Protein 1O22 (pdb70)

Solvent-accessible surface area: 10722 Å² total

Sequence (146 aa):
ILEILYYKKGKEFGILEKKKEIFNETGVSLEPVNSELIGRIFLKISVLEEGEEVPSFAIKALTPKENAVDLPLGDWTDLKNVFVEEIDYLDSYGDKILSEKNWYKIYVPYSSVKKKNRNELVEEFKYFFESKGWNPGEYTFSVQEI

Organism: Thermotoga maritima (strain ATCC 43589 / DSM 3109 / JCM 10099 / NBRC 100826 / MSB8) (NCBI:txid243274)

Nearest PDB structures (foldseek):
  1o22-assembly1_A-2  TM=9.930E-01  e=7.052E-29  Thermotoga maritima
  1vr6-assembly1_D  TM=2.366E-01  e=5.814E+00  Thermotoga maritima

Secondary structure (DSSP, 8-state):
-EEEEEEETT---HHHHH--HHHHHHS----PPP-SSEEEEEEEEEEEPTT-PPPSEEEEEE---S--TT--SSS-----S-EEEEEEEPB-S---EEEETTEEEEEEEGGGSTT--HHHHHHH--HHHHHHT--GGGEEEEEEE-

InterPro domains:
  IPR024482 Domain of unknown function DUF3855 [PF12967] (1-158)
  IPR036829 Hypothetical protein TM0875 [G3DSA:3.90.1000.10] (6-158)
  IPR036829 Hypothetical protein TM0875 [SSF90064] (6-154)

B-factor: mean 27.38, std 9.49, range [11.09, 66.9]

CATH classification: 3.90.1000.10

Foldseek 3Di:
DKKKKKAFPPDDCVVVVVVVVCCVVPVDDDDDDDDPGIDIAAEAEDEDEPPDDDDFKDWDWADPDPDCPVPDDPDDDDDPDIHTDDMDGFDDQPQTWDDDPRYIYDYHYCVVCVPPDPVVVVVSVCVVCVVVVHDPVRMDMDMDDD

Radius of gyration: 19.34 Å; Cα contacts (8 Å, |Δi|>4): 191; chains: 1; bounding box: 53×55×27 Å

Structure (mmCIF, N/CA/C/O backbone):
data_1O22
#
_entry.id   1O22
#
_cell.length_a   58.410
_cell.length_b   58.410
_cell.length_c   102.490
_cell.angle_alpha   90.00
_cell.angle_beta   90.00
_cell.angle_gamma   90.00
#
_symmetry.space_group_name_H-M   'P 43 21 2'
#
loop_
_entity.id
_entity.type
_entity.pdbx_description
1 polymer 'orphan protein TM0875'
2 water water
#
loop_
_atom_site.group_PDB
_atom_site.id
_atom_site.type_symbol
_atom_site.label_atom_id
_atom_site.label_alt_id
_atom_site.label_comp_id
_atom_site.label_asym_id
_atom_site.label_entity_id
_atom_site.label_seq_id
_atom_site.pdbx_PDB_ins_code
_atom_site.Cartn_x
_atom_site.Cartn_y
_atom_site.Cartn_z
_atom_site.occupancy
_atom_site.B_iso_or_equiv
_atom_site.auth_seq_id
_atom_site.auth_comp_id
_atom_site.auth_asym_id
_atom_site.auth_atom_id
_atom_site.pdbx_PDB_model_num
ATOM 1 N N . ILE A 1 18 ? -5.459 7.256 11.364 1.00 28.39 6 ILE A N 1
ATOM 2 C CA . ILE A 1 18 ? -6.070 6.776 10.086 1.00 31.79 6 ILE A CA 1
ATOM 3 C C . ILE A 1 18 ? -7.564 6.432 10.224 1.00 25.75 6 ILE A C 1
ATOM 4 O O . ILE A 1 18 ? -8.065 6.064 11.289 1.00 27.17 6 ILE A O 1
ATOM 9 N N . LEU A 1 19 ? -8.294 6.645 9.156 1.00 22.43 7 LEU A N 1
ATOM 10 C CA . LEU A 1 19 ? -9.694 6.246 9.073 1.00 21.72 7 LEU A CA 1
ATOM 11 C C . LEU A 1 19 ? -9.883 5.117 8.103 1.00 20.18 7 LEU A C 1
ATOM 12 O O . LEU A 1 19 ? -9.336 5.138 7.023 1.00 20.85 7 LEU A O 1
ATOM 17 N N . GLU A 1 20 ? -10.712 4.153 8.502 1.00 21.66 8 GLU A N 1
ATOM 18 C CA . GLU A 1 20 ? -11.159 3.079 7.646 1.00 20.46 8 GLU A CA 1
ATOM 19 C C . GLU A 1 20 ? -12.571 3.423 7.176 1.00 19.03 8 GLU A C 1
ATOM 20 O O . GLU A 1 20 ? -13.476 3.579 8.006 1.00 20.70 8 GLU A O 1
ATOM 26 N N . ILE A 1 21 ? -12.748 3.509 5.857 1.00 16.61 9 ILE A N 1
ATOM 27 C CA . ILE A 1 21 ? -14.031 3.837 5.248 1.00 19.81 9 ILE A CA 1
ATOM 28 C C . ILE A 1 21 ? -14.551 2.632 4.442 1.00 19.52 9 ILE A C 1
ATOM 29 O O . ILE A 1 21 ? -13.867 2.113 3.544 1.00 19.39 9 ILE A O 1
ATOM 34 N N . LEU A 1 22 ? -15.761 2.192 4.780 1.00 20.96 10 LEU A N 1
ATOM 35 C CA . LEU A 1 22 ? -16.411 1.087 4.068 1.00 22.88 10 LEU A CA 1
ATOM 36 C C . LEU A 1 22 ? -17.549 1.703 3.291 1.00 20.12 10 LEU A C 1
ATOM 37 O O . LEU A 1 22 ? -18.358 2.410 3.874 1.00 22.88 10 LEU A O 1
ATOM 42 N N . TYR A 1 23 ? -17.604 1.479 1.985 1.00 18.15 11 TYR A N 1
ATOM 43 C CA . TYR A 1 23 ? -18.664 2.056 1.174 1.00 15.79 11 TYR A CA 1
ATOM 44 C C . TYR A 1 23 ? -19.511 0.934 0.598 1.00 18.67 11 TYR A C 1
ATOM 45 O O . TYR A 1 23 ? -19.034 -0.187 0.449 1.00 17.42 11 TYR A O 1
ATOM 54 N N . TYR A 1 24 ? -20.777 1.250 0.296 1.00 18.23 12 TYR A N 1
ATOM 55 C CA . TYR A 1 24 ? -21.749 0.256 -0.154 1.00 19.75 12 TYR A CA 1
ATOM 56 C C . TYR A 1 24 ? -22.681 0.872 -1.157 1.00 18.35 12 TYR A C 1
ATOM 57 O O . TYR A 1 24 ? -23.239 1.946 -0.894 1.00 16.62 12 TYR A O 1
ATOM 66 N N . LYS A 1 25 ? -22.920 0.183 -2.260 1.00 15.28 13 LYS A N 1
ATOM 67 C CA . LYS A 1 25 ? -23.987 0.612 -3.159 1.00 15.90 13 LYS A CA 1
ATOM 68 C C . LYS A 1 25 ? -25.379 0.501 -2.477 1.00 17.25 13 LYS A C 1
ATOM 69 O O . LYS A 1 25 ? -25.767 -0.561 -1.954 1.00 16.50 13 LYS A O 1
ATOM 75 N N . LYS A 1 26 ? -26.090 1.619 -2.447 1.00 16.15 14 LYS A N 1
ATOM 76 C CA . LYS A 1 26 ? -27.454 1.665 -1.911 1.00 16.93 14 LYS A CA 1
ATOM 77 C C . LYS A 1 26 ? -28.327 0.572 -2.504 1.00 18.02 14 LYS A C 1
ATOM 78 O O . LYS A 1 26 ? -28.232 0.253 -3.705 1.00 22.32 14 LYS A O 1
ATOM 84 N N . GLY A 1 27 ? -29.161 0.007 -1.639 1.00 15.39 15 GLY A N 1
ATOM 85 C CA . GLY A 1 27 ? -30.091 -1.028 -2.012 1.00 16.50 15 GLY A CA 1
ATOM 86 C C . GLY A 1 27 ? -29.559 -2.443 -1.982 1.00 16.52 15 GLY A C 1
ATOM 87 O O . GLY A 1 27 ? -30.344 -3.377 -1.841 1.00 16.08 15 GLY A O 1
ATOM 88 N N . LYS A 1 28 ? -28.241 -2.614 -2.090 1.00 17.27 16 LYS A N 1
ATOM 89 C CA . LYS A 1 28 ? -27.651 -3.948 -2.064 1.00 17.05 16 LYS A CA 1
ATOM 90 C C . LYS A 1 28 ? -27.626 -4.507 -0.641 1.00 20.71 16 LYS A C 1
ATOM 91 O O . LYS A 1 28 ? -27.257 -3.814 0.318 1.00 22.13 16 LYS A O 1
ATOM 97 N N . GLU A 1 29 ? -28.060 -5.751 -0.506 1.00 21.37 17 GLU A N 1
ATOM 98 C CA . GLU A 1 29 ? -28.068 -6.431 0.762 1.00 22.21 17 GLU A CA 1
ATOM 99 C C . GLU A 1 29 ? -26.869 -7.350 0.781 1.00 22.73 17 GLU A C 1
ATOM 100 O O . GLU A 1 29 ? -26.593 -8.057 -0.206 1.00 21.73 17 GLU A O 1
ATOM 106 N N . PHE A 1 30 ? -26.187 -7.355 1.924 1.00 21.54 18 PHE A N 1
ATOM 107 C CA . PHE A 1 30 ? -24.968 -8.118 2.103 1.00 22.79 18 PHE A CA 1
ATOM 108 C C . PHE A 1 30 ? -25.062 -9.224 3.132 1.00 23.00 18 PHE A C 1
ATOM 109 O O . PHE A 1 30 ? -24.076 -9.892 3.399 1.00 24.11 18 PHE A O 1
ATOM 117 N N . GLY A 1 31 ? -26.252 -9.468 3.658 1.00 24.90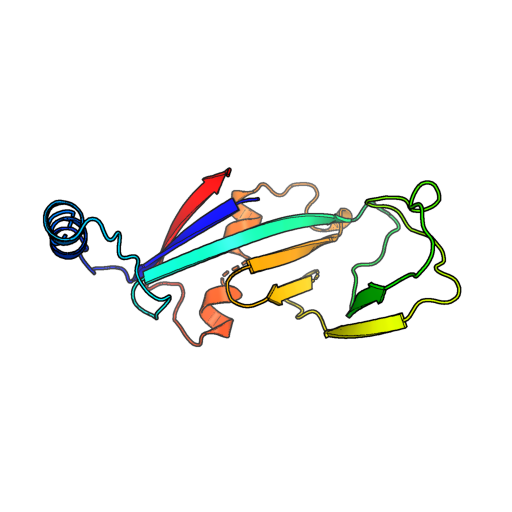 19 GLY A N 1
ATOM 118 C CA . GLY A 1 31 ? -26.419 -10.436 4.718 1.00 25.84 19 GLY A CA 1
ATOM 119 C C . GLY A 1 31 ? -26.091 -11.850 4.284 1.00 26.78 19 GLY A C 1
ATOM 120 O O . GLY A 1 31 ? -25.477 -12.584 5.052 1.00 25.11 19 GLY A O 1
ATOM 121 N N . ILE A 1 32 ? -26.487 -12.255 3.071 1.00 25.66 20 ILE A N 1
ATOM 122 C CA . ILE A 1 32 ? -26.166 -13.606 2.637 1.00 27.01 20 ILE A CA 1
ATOM 123 C C . ILE A 1 32 ? -24.659 -13.720 2.287 1.00 26.12 20 ILE A C 1
ATOM 124 O O . ILE A 1 32 ? -24.093 -14.795 2.427 1.00 26.74 20 ILE A O 1
ATOM 127 N N . LEU A 1 33 ? -24.033 -12.625 1.850 1.00 24.57 21 LEU A N 1
ATOM 128 C CA . LEU A 1 33 ? -22.585 -12.597 1.594 1.00 27.15 21 LEU A CA 1
ATOM 129 C C . LEU A 1 33 ? -21.853 -12.889 2.917 1.00 25.70 21 LEU A C 1
ATOM 130 O O . LEU A 1 33 ? -21.035 -13.790 2.982 1.00 24.83 21 LEU A O 1
ATOM 135 N N . GLU A 1 34 ? -22.195 -12.125 3.954 1.00 24.90 22 GLU A N 1
ATOM 136 C CA . GLU A 1 34 ? -21.589 -12.246 5.272 1.00 25.24 22 GLU A CA 1
ATOM 137 C C . GLU A 1 34 ? -21.786 -13.641 5.871 1.00 25.06 22 GLU A C 1
ATOM 138 O O . GLU A 1 34 ? -20.869 -14.161 6.523 1.00 20.90 22 GLU A O 1
ATOM 144 N N . LYS A 1 35 ? -22.958 -14.241 5.637 1.00 22.97 23 LYS A N 1
ATOM 145 C CA . LYS A 1 35 ? -23.252 -15.580 6.158 1.00 23.19 23 LYS A CA 1
ATOM 146 C C . LYS A 1 35 ? -22.396 -16.611 5.442 1.00 21.97 23 LYS A C 1
ATOM 147 O O . LYS A 1 35 ? -21.860 -17.503 6.082 1.00 16.68 23 LYS A O 1
ATOM 153 N N . LYS A 1 36 ? -22.252 -16.472 4.121 1.00 20.80 24 LYS A N 1
ATOM 154 C CA . LYS A 1 36 ? -21.444 -17.395 3.329 1.00 21.50 24 LYS A CA 1
ATOM 155 C C . LYS A 1 36 ? -19.942 -17.220 3.610 1.00 21.04 24 LYS A C 1
ATOM 156 O O . LYS A 1 36 ? -19.232 -18.201 3.601 1.00 22.95 24 LYS A O 1
ATOM 170 N N . LYS A 1 38 ? -18.686 -16.365 6.555 1.00 20.98 26 LYS A N 1
ATOM 171 C CA . LYS A 1 38 ? -18.534 -17.038 7.828 1.00 23.96 26 LYS A CA 1
ATOM 172 C C . LYS A 1 38 ? -18.564 -18.576 7.680 1.00 23.01 26 LYS A C 1
ATOM 173 O O . LYS A 1 38 ? -17.727 -19.265 8.247 1.00 17.51 26 LYS A O 1
ATOM 179 N N . GLU A 1 39 ? -19.501 -19.098 6.898 1.00 23.54 27 GLU A N 1
ATOM 180 C CA . GLU A 1 39 ? -19.518 -20.517 6.569 1.00 25.04 27 GLU A CA 1
ATOM 181 C C . GLU A 1 39 ? -18.204 -21.017 5.945 1.00 22.80 27 GLU A C 1
ATOM 182 O O . GLU A 1 39 ? -17.705 -22.070 6.327 1.00 21.66 27 GLU A O 1
ATOM 188 N N . ILE A 1 40 ? -17.657 -20.274 4.977 1.00 20.88 28 ILE A N 1
ATOM 189 C CA . ILE A 1 40 ? -16.387 -20.650 4.331 1.00 20.60 28 ILE A CA 1
ATOM 190 C C . ILE A 1 40 ? -15.230 -20.630 5.317 1.00 18.72 28 ILE A C 1
ATOM 191 O O . ILE A 1 40 ? -14.400 -21.513 5.288 1.00 22.71 28 ILE A O 1
ATOM 196 N N . PHE A 1 41 ? -15.180 -19.627 6.190 1.00 20.09 29 PHE A N 1
ATOM 197 C CA . PHE A 1 41 ? -14.190 -19.556 7.274 1.00 18.04 29 PHE A CA 1
ATOM 198 C C . PHE A 1 41 ? -14.254 -20.716 8.229 1.00 19.34 29 PHE A C 1
ATOM 199 O O . PHE A 1 41 ? -13.203 -21.230 8.654 1.00 19.21 29 PHE A O 1
ATOM 207 N N . ASN A 1 42 ? -15.463 -21.139 8.587 1.00 19.45 30 ASN A N 1
ATOM 208 C CA . ASN A 1 42 ? -15.631 -22.228 9.552 1.00 22.11 30 ASN A CA 1
ATOM 209 C C . ASN A 1 42 ? -15.249 -23.607 8.941 1.00 23.41 30 ASN A C 1
ATOM 210 O O . ASN A 1 42 ? -14.863 -24.520 9.647 1.00 22.57 30 ASN A O 1
ATOM 215 N N . GLU A 1 43 ? -15.341 -23.724 7.622 1.00 26.40 31 GLU A N 1
ATOM 216 C CA . GLU A 1 43 ? -15.055 -24.976 6.908 1.00 27.06 31 GLU A CA 1
ATOM 217 C C . GLU A 1 43 ? -13.565 -25.067 6.478 1.00 25.54 31 GLU A C 1
ATOM 218 O O . GLU A 1 43 ? -12.882 -26.080 6.739 1.00 22.65 31 GLU A O 1
ATOM 224 N N . THR A 1 44 ? -13.070 -23.993 5.857 1.00 23.98 32 THR A N 1
ATOM 225 C CA . THR A 1 44 ? -11.707 -23.935 5.287 1.00 23.28 32 THR A CA 1
ATOM 226 C C . THR A 1 44 ? -10.651 -23.266 6.186 1.00 23.21 32 THR A C 1
ATOM 227 O O . THR A 1 44 ? -9.436 -23.460 6.009 1.00 23.40 32 THR A O 1
ATOM 231 N N . GLY A 1 45 ? -11.102 -22.452 7.132 1.00 21.37 33 GLY A N 1
ATOM 232 C CA . GLY A 1 45 ? -10.193 -21.688 7.959 1.00 19.55 33 GLY A CA 1
ATOM 233 C C . GLY A 1 45 ? -9.655 -20.458 7.237 1.00 18.85 33 GLY A C 1
ATOM 234 O O . GLY A 1 45 ? -8.742 -19.794 7.731 1.00 15.27 33 GLY A O 1
ATOM 235 N N . VAL A 1 46 ? -10.226 -20.166 6.069 1.00 13.75 34 VAL A N 1
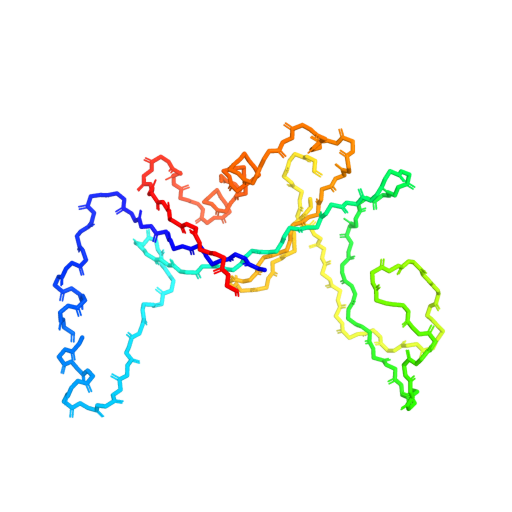ATOM 236 C CA . VAL A 1 46 ? -9.778 -19.068 5.216 1.00 14.44 34 VAL A CA 1
ATOM 237 C C . VAL A 1 46 ? -10.824 -18.000 5.268 1.00 17.16 34 VAL A C 1
ATOM 238 O O . VAL A 1 46 ? -12.029 -18.257 4.984 1.00 14.90 34 VAL A O 1
ATOM 242 N N . SER A 1 47 ? -10.388 -16.815 5.691 1.00 18.15 35 SER A N 1
ATOM 243 C CA . SER A 1 47 ? -11.255 -15.644 5.707 1.00 21.79 35 SER A CA 1
ATOM 244 C C . SER A 1 47 ? -11.179 -14.895 4.373 1.00 22.19 35 SER A C 1
ATOM 245 O O . SER A 1 47 ? -10.106 -14.553 3.920 1.00 17.64 35 SER A O 1
ATOM 248 N N . LEU A 1 48 ? -12.340 -14.706 3.736 1.00 23.96 36 LEU A N 1
ATOM 249 C CA . LEU A 1 48 ? -12.460 -14.033 2.456 1.00 24.55 36 LEU A CA 1
ATOM 250 C C . LEU A 1 48 ? -13.034 -12.637 2.682 1.00 27.26 36 LEU A C 1
ATOM 251 O O . LEU A 1 48 ? -13.890 -12.464 3.538 1.00 31.42 36 LEU A O 1
ATOM 256 N N . GLU A 1 49 ? -12.496 -11.647 1.975 1.00 23.63 37 GLU A N 1
ATOM 257 C CA . GLU A 1 49 ? -12.972 -10.285 1.994 1.00 23.46 37 GLU A CA 1
ATOM 258 C C . GLU A 1 49 ? -13.186 -9.813 0.544 1.00 21.88 37 GLU A C 1
ATOM 259 O O . GLU A 1 49 ? -12.428 -10.199 -0.365 1.00 17.93 37 GLU A O 1
ATOM 265 N N . PRO A 1 50 ? -14.154 -8.918 0.352 1.00 22.03 38 PRO A N 1
ATOM 266 C CA . PRO A 1 50 ? -14.456 -8.374 -0.968 1.00 21.76 38 PRO A CA 1
ATOM 267 C C . PRO A 1 50 ? -13.299 -7.632 -1.588 1.00 21.61 38 PRO A C 1
ATOM 268 O O . PRO A 1 50 ? -12.648 -6.805 -0.946 1.00 21.27 38 PRO A O 1
ATOM 272 N N . VAL A 1 51 ? -13.083 -7.898 -2.861 1.00 20.37 39 VAL A N 1
ATOM 273 C CA . VAL A 1 51 ? -12.242 -7.055 -3.707 1.00 23.63 39 VAL A CA 1
ATOM 274 C C . VAL A 1 51 ? -13.021 -5.751 -3.906 1.00 22.37 39 VAL A C 1
ATOM 275 O O . VAL A 1 51 ? -14.215 -5.789 -4.130 1.00 24.14 39 VAL A O 1
ATOM 279 N N . ASN A 1 52 ? -12.377 -4.605 -3.761 1.00 21.49 40 ASN A N 1
ATOM 280 C CA . ASN A 1 52 ? -13.039 -3.318 -3.980 1.00 19.32 40 ASN A CA 1
ATOM 281 C C . ASN A 1 52 ? -13.676 -3.267 -5.355 1.00 18.88 40 ASN A C 1
ATOM 282 O O . ASN A 1 52 ? -13.065 -3.638 -6.340 1.00 20.76 40 ASN A O 1
ATOM 287 N N . SER A 1 53 ? -14.943 -2.875 -5.398 1.00 19.37 41 SER A N 1
ATOM 288 C CA . SER A 1 53 ? -15.704 -2.837 -6.640 1.00 19.98 41 SER A CA 1
ATOM 289 C C . SER A 1 53 ? -16.701 -1.683 -6.568 1.00 20.68 41 SER A C 1
ATOM 290 O O . SER A 1 53 ? -16.798 -0.973 -5.557 1.00 18.32 41 SER A O 1
ATOM 293 N N . GLU A 1 54 ? -17.493 -1.543 -7.622 1.00 20.58 42 GLU A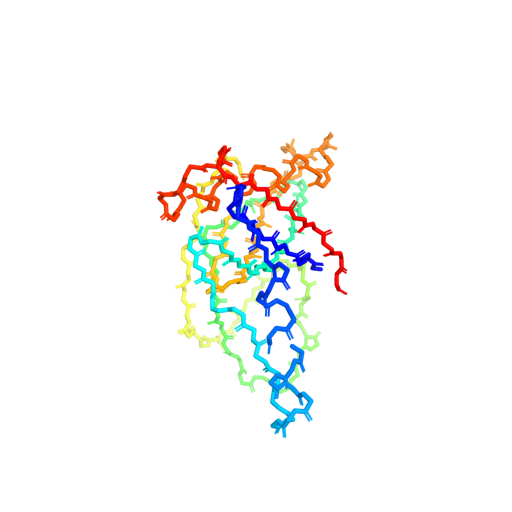 N 1
ATOM 294 C CA . GLU A 1 54 ? -18.600 -0.602 -7.604 1.00 21.14 42 GLU A CA 1
ATOM 295 C C . GLU A 1 54 ? -19.687 -0.935 -6.616 1.00 18.96 42 GLU A C 1
ATOM 296 O O . GLU A 1 54 ? -20.507 -0.059 -6.318 1.00 21.49 42 GLU A O 1
ATOM 306 N N . LEU A 1 55 ? -19.719 -2.163 -6.102 1.00 18.01 43 LEU A N 1
ATOM 307 C CA . LEU A 1 55 ? -20.762 -2.569 -5.164 1.00 18.90 43 LEU A CA 1
ATOM 308 C C . LEU A 1 55 ? -20.415 -2.338 -3.709 1.00 19.39 43 LEU A C 1
ATOM 309 O O . LEU A 1 55 ? -21.290 -2.111 -2.913 1.00 17.72 43 LEU A O 1
ATOM 314 N N . ILE A 1 56 ? -19.132 -2.469 -3.383 1.00 17.45 44 ILE A N 1
ATOM 315 C CA . ILE A 1 56 ? -18.663 -2.527 -2.024 1.00 17.38 44 ILE A CA 1
ATOM 316 C C . ILE A 1 56 ? -17.131 -2.337 -2.031 1.00 19.36 44 ILE A C 1
ATOM 317 O O . ILE A 1 56 ? -16.439 -2.755 -2.961 1.00 17.92 44 ILE A O 1
ATOM 322 N N . GLY A 1 57 ? -16.617 -1.744 -0.966 1.00 18.64 45 GLY A N 1
ATOM 323 C CA . GLY A 1 57 ? -15.193 -1.672 -0.787 1.00 18.81 45 GLY A CA 1
ATOM 324 C C . GLY A 1 57 ? -14.759 -1.104 0.534 1.00 18.54 45 GLY A C 1
ATOM 325 O O . GLY A 1 57 ? -15.551 -0.623 1.327 1.00 18.61 45 GLY A O 1
ATOM 326 N N . ARG A 1 58 ? -13.453 -1.150 0.738 1.00 19.63 46 ARG A N 1
ATOM 327 C CA . ARG A 1 58 ? -12.803 -0.589 1.924 1.00 20.41 46 ARG A CA 1
ATOM 328 C C . ARG A 1 58 ? -11.603 0.259 1.511 1.00 20.14 46 ARG A C 1
ATOM 329 O O . ARG A 1 58 ? -10.760 -0.175 0.706 1.00 18.70 46 ARG A O 1
ATOM 337 N N . ILE A 1 59 ? -11.575 1.494 2.010 1.00 19.00 47 ILE A N 1
ATOM 338 C CA . ILE A 1 59 ? -10.459 2.381 1.788 1.00 18.87 47 ILE A CA 1
ATOM 339 C C . ILE A 1 59 ? -9.959 2.991 3.104 1.00 19.93 47 ILE A C 1
ATOM 340 O O . ILE A 1 59 ? -10.653 2.987 4.114 1.00 21.14 47 ILE A O 1
ATOM 345 N N . PHE A 1 60 ? -8.710 3.447 3.089 1.00 19.88 48 PHE A N 1
ATOM 346 C CA . PHE A 1 60 ? -8.061 4.031 4.253 1.00 20.18 48 PHE A CA 1
ATOM 347 C C . PHE A 1 60 ? -7.696 5.491 3.910 1.00 20.79 48 PHE A C 1
ATOM 348 O O . PHE A 1 60 ? -7.236 5.776 2.814 1.00 21.24 48 PHE A O 1
ATOM 356 N N . LEU A 1 61 ? -7.980 6.397 4.828 1.00 19.41 49 LEU A N 1
ATOM 357 C CA . LEU A 1 61 ? -7.753 7.817 4.621 1.00 19.23 49 LEU A CA 1
ATOM 358 C C . LEU A 1 61 ? -6.956 8.427 5.791 1.00 20.89 49 LEU A C 1
ATOM 359 O O . LEU A 1 61 ? -7.258 8.191 6.972 1.00 21.54 49 LEU A O 1
ATOM 364 N N . LYS A 1 62 ? -5.921 9.174 5.463 1.00 20.00 50 LYS A N 1
ATOM 365 C CA . LYS A 1 62 ? -5.255 9.988 6.468 1.00 20.19 50 LYS A CA 1
ATOM 366 C C . LYS A 1 62 ? -5.399 11.457 6.076 1.00 18.49 50 LYS A C 1
ATOM 367 O O . LYS A 1 62 ? -5.164 11.846 4.925 1.00 20.32 50 LYS A O 1
ATOM 372 N N . ILE A 1 63 ? -5.782 12.275 7.042 1.00 16.69 51 ILE A N 1
ATOM 373 C CA . ILE A 1 63 ? -5.938 13.705 6.833 1.00 19.19 51 ILE A CA 1
ATOM 374 C C . ILE A 1 63 ? -4.814 14.455 7.531 1.00 20.25 51 ILE A C 1
ATOM 375 O O . ILE A 1 63 ? -4.604 14.284 8.707 1.00 19.87 51 ILE A O 1
ATOM 380 N N . SER A 1 64 ? -4.092 15.285 6.786 1.00 19.86 52 SER A N 1
ATOM 381 C CA . SER A 1 64 ? -3.093 16.178 7.340 1.00 19.14 52 SER A CA 1
ATOM 382 C C . SER A 1 64 ? -3.494 17.612 7.094 1.00 16.76 52 SER A C 1
ATOM 383 O O . SER A 1 64 ? -3.840 17.988 5.974 1.00 18.55 52 SER A O 1
ATOM 386 N N . VAL A 1 65 ? -3.445 18.425 8.132 1.00 16.26 53 VAL A N 1
ATOM 387 C CA . VAL A 1 65 ? -3.646 19.863 8.022 1.00 16.86 53 VAL A CA 1
ATOM 388 C C . VAL A 1 65 ? -2.269 20.563 8.022 1.00 18.19 53 VAL A C 1
ATOM 389 O O . VAL A 1 65 ? -1.444 20.330 8.888 1.00 17.14 53 VAL A O 1
ATOM 393 N N . LEU A 1 66 ? -2.032 21.416 7.032 1.00 20.14 54 LEU A N 1
ATOM 394 C CA . LEU A 1 66 ? -0.777 22.162 6.921 1.00 20.50 54 LEU A CA 1
ATOM 395 C C . LEU A 1 66 ? -0.888 23.380 7.802 1.00 19.39 54 LEU A C 1
ATOM 396 O O . LEU A 1 66 ? -1.936 23.972 7.896 1.00 21.81 54 LEU A O 1
ATOM 401 N N . GLU A 1 67 ? 0.189 23.743 8.463 1.00 17.95 55 GLU A N 1
ATOM 40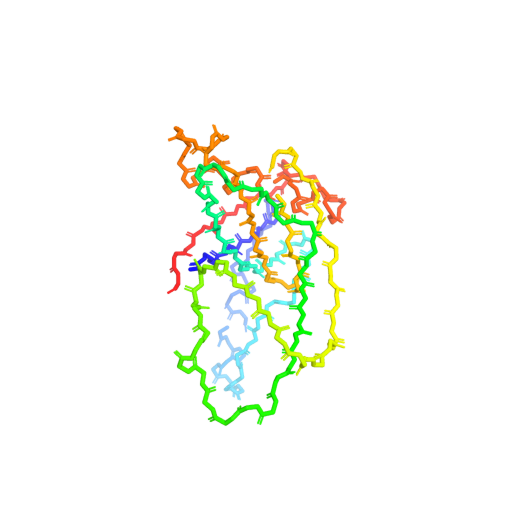2 C CA . GLU A 1 67 ? 0.191 24.895 9.331 1.00 21.43 55 GLU A CA 1
ATOM 403 C C . GLU A 1 67 ? 0.134 26.156 8.533 1.00 19.13 55 GLU A C 1
ATOM 404 O O . GLU A 1 67 ? 0.415 26.171 7.341 1.00 16.99 55 GLU A O 1
ATOM 410 N N . GLU A 1 68 ? -0.289 27.215 9.204 1.00 21.03 56 GLU A N 1
ATOM 411 C CA . GLU A 1 68 ? -0.362 28.520 8.597 1.00 22.13 56 GLU A CA 1
ATOM 412 C C . GLU A 1 68 ? 1.025 28.930 8.096 1.00 20.87 56 GLU A C 1
ATOM 413 O O . GLU A 1 68 ? 2.016 28.678 8.767 1.00 20.86 56 GLU A O 1
ATOM 419 N N . GLY A 1 69 ? 1.091 29.546 6.916 1.00 19.19 57 GLY A N 1
ATOM 420 C CA . GLY A 1 69 ? 2.345 29.959 6.329 1.00 17.42 57 GLY A CA 1
ATOM 421 C C . GLY A 1 69 ? 3.071 28.813 5.616 1.00 19.79 57 GLY A C 1
ATOM 422 O O . GLY A 1 69 ? 4.213 28.986 5.221 1.00 19.12 57 GLY A O 1
ATOM 423 N N . GLU A 1 70 ? 2.402 27.659 5.468 1.00 21.00 58 GLU A N 1
ATOM 424 C CA . GLU A 1 70 ? 2.894 26.525 4.683 1.00 22.95 58 GLU A CA 1
ATOM 425 C C . GLU A 1 70 ? 2.005 26.269 3.461 1.00 22.18 58 GLU A C 1
ATOM 426 O O . GLU A 1 70 ? 0.762 26.195 3.540 1.00 21.98 58 GLU A O 1
ATOM 432 N N . GLU A 1 71 ? 2.682 26.086 2.334 1.00 25.13 59 GLU A N 1
ATOM 433 C CA . GLU A 1 71 ? 2.095 25.603 1.070 1.00 24.80 59 GLU A CA 1
ATOM 434 C C . GLU A 1 71 ? 1.731 24.146 1.070 1.00 23.26 59 GLU A C 1
ATOM 435 O O . GLU A 1 71 ? 2.419 23.341 1.701 1.00 27.33 59 GLU A O 1
ATOM 441 N N . VAL A 1 72 ? 0.643 23.818 0.378 1.00 19.78 60 VAL A N 1
ATOM 442 C CA . VAL A 1 72 ? 0.261 22.429 0.135 1.00 25.14 60 VAL A CA 1
ATOM 443 C C . VAL A 1 72 ? 1.266 21.794 -0.825 1.00 21.19 60 VAL A C 1
ATOM 444 O O . VAL A 1 72 ? 1.841 22.469 -1.653 1.00 21.18 60 VAL A O 1
ATOM 448 N N . PRO A 1 73 ? 1.485 20.510 -0.676 1.00 20.93 61 PRO A N 1
ATOM 449 C CA . PRO A 1 73 ? 2.364 19.779 -1.571 1.00 20.97 61 PRO A CA 1
ATOM 450 C C . PRO A 1 73 ? 1.735 19.603 -2.958 1.00 20.13 61 PRO A C 1
ATOM 451 O O . PRO A 1 73 ? 0.538 19.500 -3.114 1.00 19.60 61 PRO A O 1
ATOM 455 N N . SER A 1 74 ? 2.566 19.627 -3.973 1.00 22.16 62 SER A N 1
ATOM 456 C CA . SER A 1 74 ? 2.194 19.157 -5.287 1.00 20.77 62 SER A CA 1
ATOM 457 C C . SER A 1 74 ? 2.760 17.804 -5.649 1.00 20.26 62 SER A C 1
ATOM 458 O O . SER A 1 74 ? 2.186 17.152 -6.495 1.00 18.82 62 SER A O 1
ATOM 461 N N . PHE A 1 75 ? 3.918 17.412 -5.104 1.00 19.65 63 PHE A N 1
ATOM 462 C CA . PHE A 1 75 ? 4.493 16.074 -5.399 1.00 18.25 63 PHE A CA 1
ATOM 463 C C . PHE A 1 75 ? 4.927 15.379 -4.119 1.00 18.84 63 PHE A C 1
ATOM 464 O O . PHE A 1 75 ? 5.279 16.036 -3.174 1.00 17.42 63 PHE A O 1
ATOM 472 N N . ALA A 1 76 ? 4.800 14.051 -4.095 1.00 18.90 64 ALA A N 1
ATOM 473 C CA . ALA A 1 76 ? 5.317 13.210 -3.039 1.00 20.67 64 ALA A CA 1
ATOM 474 C C . ALA A 1 76 ? 6.540 12.502 -3.629 1.00 21.23 64 ALA A C 1
ATOM 475 O O . ALA A 1 76 ? 6.476 11.970 -4.741 1.00 22.33 64 ALA A O 1
ATOM 477 N N . ILE A 1 77 ? 7.663 12.584 -2.930 1.00 19.82 65 ILE A N 1
ATOM 478 C CA . ILE A 1 77 ? 8.916 11.962 -3.350 1.00 18.79 65 ILE A CA 1
ATOM 479 C C . ILE A 1 77 ? 9.258 10.813 -2.382 1.00 21.58 65 ILE A C 1
ATOM 480 O O . ILE A 1 77 ? 9.243 10.997 -1.158 1.00 19.46 65 ILE A O 1
ATOM 485 N N . LYS A 1 78 ? 9.505 9.620 -2.909 1.00 21.50 66 LYS A N 1
ATOM 486 C CA . LYS A 1 78 ? 10.168 8.567 -2.113 1.00 22.54 66 LYS A CA 1
ATOM 487 C C . LYS A 1 78 ? 11.653 8.611 -2.393 1.00 20.82 66 L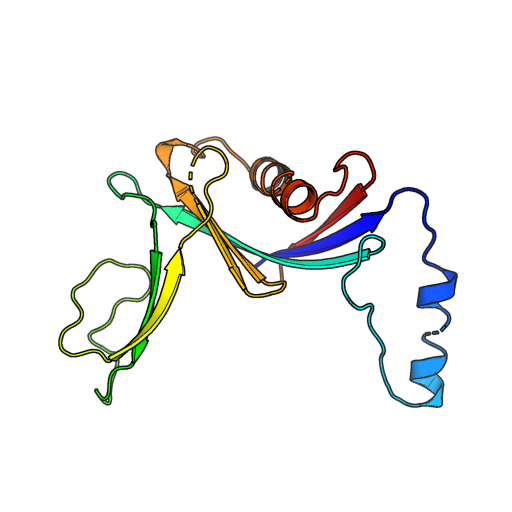YS A C 1
ATOM 488 O O . LYS A 1 78 ? 12.090 8.426 -3.520 1.00 21.50 66 LYS A O 1
ATOM 494 N N . ALA A 1 79 ? 12.403 8.955 -1.371 1.00 18.36 67 ALA A N 1
ATOM 495 C CA . ALA A 1 79 ? 13.857 9.036 -1.432 1.00 21.45 67 ALA A CA 1
ATOM 496 C C . ALA A 1 79 ? 14.478 7.976 -0.511 1.00 20.62 67 ALA A C 1
ATOM 497 O O . ALA A 1 79 ? 13.922 7.629 0.517 1.00 24.08 67 ALA A O 1
ATOM 499 N N . LEU A 1 80 ? 15.663 7.511 -0.820 1.00 18.66 68 LEU A N 1
ATOM 500 C CA . LEU A 1 80 ? 16.351 6.579 0.078 1.00 15.53 68 LEU A CA 1
ATOM 501 C C . LEU A 1 80 ? 17.691 7.202 0.452 1.00 14.13 68 LEU A C 1
ATOM 502 O O . LEU A 1 80 ? 18.365 7.806 -0.373 1.00 16.02 68 LEU A O 1
ATOM 507 N N . THR A 1 81 ? 18.083 7.031 1.695 1.00 14.28 69 THR A N 1
ATOM 508 C CA . THR A 1 81 ? 19.396 7.414 2.156 1.00 14.42 69 THR A CA 1
ATOM 509 C C . THR A 1 81 ? 20.213 6.226 2.676 1.00 12.72 69 THR A C 1
ATOM 510 O O . THR A 1 81 ? 19.661 5.372 3.337 1.00 13.15 69 THR A O 1
ATOM 514 N N . PRO A 1 82 ? 21.522 6.179 2.393 1.00 14.66 70 PRO A N 1
ATOM 515 C CA . PRO A 1 82 ? 22.427 5.181 2.961 1.00 15.58 70 PRO A CA 1
ATOM 516 C C . PRO A 1 82 ? 22.930 5.509 4.341 1.00 15.59 70 PRO A C 1
ATOM 517 O O . PRO A 1 82 ? 23.653 4.687 4.884 1.00 11.09 70 PRO A O 1
ATOM 521 N N . LYS A 1 83 ? 22.591 6.695 4.865 1.00 15.15 71 LYS A N 1
ATOM 522 C CA . LYS A 1 83 ? 22.978 7.084 6.203 1.00 16.86 71 LYS A CA 1
ATOM 523 C C . LYS A 1 83 ? 22.444 6.080 7.218 1.00 14.59 71 LYS A C 1
ATOM 524 O O . LYS A 1 83 ? 21.306 5.661 7.127 1.00 14.50 71 LYS A O 1
ATOM 530 N N . GLU A 1 84 ? 23.239 5.724 8.207 1.00 17.44 72 GLU A N 1
ATOM 531 C CA . GLU A 1 84 ? 22.859 4.630 9.113 1.00 20.47 72 GLU A CA 1
ATOM 532 C C . GLU A 1 84 ? 22.050 5.054 10.343 1.00 16.63 72 GLU A C 1
ATOM 533 O O . GLU A 1 84 ? 21.562 4.220 11.084 1.00 15.81 72 GLU A O 1
ATOM 539 N N . ASN A 1 85 ? 21.873 6.352 10.534 1.00 16.80 73 ASN A N 1
ATOM 540 C CA . ASN A 1 85 ? 20.871 6.827 11.485 1.00 15.28 73 ASN A CA 1
ATOM 541 C C . ASN A 1 85 ? 20.035 7.965 10.917 1.00 15.21 73 ASN A C 1
ATOM 542 O O . ASN A 1 85 ? 20.418 8.615 9.956 1.00 14.76 73 ASN A O 1
ATOM 547 N N . ALA A 1 86 ? 18.876 8.137 11.522 1.00 16.80 74 ALA A N 1
ATOM 548 C CA . ALA A 1 86 ? 17.882 9.109 11.145 1.00 19.50 74 ALA A CA 1
ATOM 549 C C . ALA A 1 86 ? 17.701 10.236 12.170 1.00 18.79 74 ALA A C 1
ATOM 550 O O . ALA A 1 86 ? 16.731 11.007 12.100 1.00 19.68 74 ALA A O 1
ATOM 552 N N . VAL A 1 87 ? 18.648 10.389 13.086 1.00 18.59 75 VAL A N 1
ATOM 553 C CA . VAL A 1 87 ? 18.494 11.369 14.152 1.00 18.77 75 VAL A CA 1
ATOM 554 C C . VAL A 1 87 ? 18.586 12.792 13.670 1.00 20.13 75 VAL A C 1
ATOM 555 O O . VAL A 1 87 ? 18.240 13.683 14.406 1.00 18.88 75 VAL A O 1
ATOM 559 N N . ASP A 1 88 ? 19.043 13.011 12.442 1.00 23.28 76 ASP A N 1
ATOM 560 C CA . ASP A 1 88 ? 18.992 14.351 11.841 1.00 25.33 76 ASP A CA 1
ATOM 561 C C . ASP A 1 88 ? 17.735 14.668 11.003 1.00 26.84 76 ASP A C 1
ATOM 562 O O . ASP A 1 88 ? 17.617 15.761 10.470 1.00 29.30 76 ASP A O 1
ATOM 567 N N . LEU A 1 89 ? 16.810 13.716 10.902 1.00 24.68 77 LEU A N 1
ATOM 568 C CA . LEU A 1 89 ? 15.610 13.845 10.091 1.00 22.15 77 LEU A CA 1
ATOM 569 C C . LEU A 1 89 ? 14.391 14.093 10.975 1.00 23.12 77 LEU A C 1
ATOM 570 O O . LEU A 1 89 ? 14.094 13.254 11.849 1.00 20.31 77 LEU A O 1
ATOM 575 N N . PRO A 1 90 ? 13.657 15.195 10.736 1.00 23.04 78 PRO A N 1
ATOM 576 C CA . PRO A 1 90 ? 12.390 15.413 11.426 1.00 25.74 78 PRO A CA 1
ATOM 577 C C . PRO A 1 90 ? 11.312 14.593 10.773 1.00 25.79 78 PRO A C 1
ATOM 578 O O . PRO A 1 90 ? 11.325 14.320 9.589 1.00 32.14 78 PRO A O 1
ATOM 582 N N . LEU A 1 91 ? 10.377 14.170 11.573 1.00 25.93 79 LEU A N 1
ATOM 583 C CA . LEU A 1 91 ? 9.148 13.641 11.089 1.00 28.23 79 LEU A CA 1
ATOM 584 C C . LEU A 1 91 ? 8.118 14.793 11.228 1.00 29.47 79 LEU A C 1
ATOM 585 O O . LEU A 1 91 ? 8.003 15.413 12.287 1.00 28.85 79 LEU A O 1
ATOM 590 N N . GLY A 1 92 ? 7.439 15.120 10.130 1.00 27.11 80 GLY A N 1
ATOM 591 C CA . GLY A 1 92 ? 6.445 16.175 10.092 1.00 27.92 80 GLY A CA 1
ATOM 592 C C . GLY A 1 92 ? 6.979 17.603 10.172 1.00 28.22 80 GLY A C 1
ATOM 593 O O . GLY A 1 92 ? 6.277 18.496 10.681 1.00 29.27 80 GLY A O 1
ATOM 594 N N . ASP A 1 93 ? 8.204 17.824 9.691 1.00 25.38 81 ASP A N 1
ATOM 595 C CA . ASP A 1 93 ? 8.751 19.173 9.519 1.00 26.06 81 ASP A CA 1
ATOM 596 C C . ASP A 1 93 ? 9.499 19.309 8.190 1.00 28.76 81 ASP A C 1
ATOM 597 O O . ASP A 1 93 ? 9.835 18.305 7.529 1.00 23.10 81 ASP A O 1
ATOM 602 N N . TRP A 1 94 ? 9.795 20.559 7.850 1.00 29.37 82 TRP A N 1
ATOM 603 C CA . TRP A 1 94 ? 10.614 20.925 6.697 1.00 33.30 82 TRP A CA 1
ATOM 604 C C . TRP A 1 94 ? 12.107 20.772 7.002 1.00 34.83 82 TRP A C 1
ATOM 605 O O . TRP A 1 94 ? 12.548 20.904 8.157 1.00 34.13 82 TRP A O 1
ATOM 616 N N . THR A 1 95 ? 12.878 20.438 5.965 1.00 35.06 83 THR A N 1
ATOM 617 C CA . THR A 1 95 ? 14.324 20.230 6.082 1.00 33.32 83 THR A CA 1
ATOM 618 C C . THR A 1 95 ? 14.980 20.171 4.699 1.00 33.25 83 THR A C 1
ATOM 619 O O . THR A 1 95 ? 14.294 20.318 3.690 1.00 35.78 83 THR A O 1
ATOM 623 N N . ASP A 1 96 ? 16.301 20.013 4.640 1.00 33.26 84 ASP A N 1
ATOM 624 C CA . ASP A 1 96 ? 16.973 19.725 3.369 1.00 35.77 84 ASP A CA 1
ATOM 625 C C . ASP A 1 96 ? 17.595 18.362 3.412 1.00 34.52 84 ASP A C 1
ATOM 626 O O . ASP A 1 96 ? 18.234 18.012 4.403 1.00 38.85 84 ASP A O 1
ATOM 631 N N . LEU A 1 97 ? 17.443 17.615 2.316 1.00 31.93 85 LEU A N 1
ATOM 632 C CA . LEU A 1 97 ? 17.995 16.274 2.184 1.00 32.94 85 LEU A CA 1
ATOM 633 C C . LEU A 1 97 ? 19.157 16.239 1.193 1.00 33.86 85 LEU A C 1
ATOM 634 O O . LEU A 1 97 ? 18.933 16.298 -0.012 1.00 34.29 85 LEU A O 1
ATOM 639 N N . LYS A 1 98 ? 20.380 16.064 1.696 1.00 34.07 86 LYS A N 1
ATOM 640 C CA . LYS A 1 98 ? 21.562 15.940 0.845 1.00 33.97 86 LYS A CA 1
ATOM 641 C C . LYS A 1 98 ? 21.809 14.508 0.400 1.00 33.34 86 LYS A C 1
ATOM 642 O O . LYS A 1 98 ? 21.741 13.592 1.203 1.00 35.69 86 LYS A O 1
ATOM 644 N N . ASN A 1 99 ? 22.120 14.325 -0.882 1.00 31.28 87 ASN A N 1
ATOM 645 C CA . ASN A 1 99 ? 22.582 13.042 -1.408 1.00 29.98 87 ASN A CA 1
ATOM 646 C C . ASN A 1 99 ? 21.608 11.882 -1.117 1.00 28.56 87 ASN A C 1
ATOM 647 O O . ASN A 1 99 ? 21.932 10.892 -0.434 1.00 28.72 87 ASN A O 1
ATOM 652 N N . VAL A 1 100 ? 20.402 12.017 -1.653 1.00 24.93 88 VAL A N 1
ATOM 653 C CA . VAL A 1 100 ? 19.423 10.966 -1.537 1.00 21.33 88 VAL A CA 1
ATOM 654 C C . VAL A 1 100 ? 19.110 10.409 -2.902 1.00 22.69 88 VAL A C 1
ATOM 655 O O . VAL A 1 100 ? 19.243 11.098 -3.912 1.00 25.29 88 VAL A O 1
ATOM 659 N N . PHE A 1 101 ? 18.730 9.141 -2.932 1.00 21.50 89 PHE A N 1
ATOM 660 C CA . PHE A 1 101 ? 18.271 8.477 -4.129 1.00 20.94 89 PHE A CA 1
ATOM 661 C C . PHE A 1 101 ? 16.755 8.628 -4.295 1.00 23.05 89 PHE A C 1
ATOM 662 O O . PHE A 1 101 ? 15.984 8.154 -3.472 1.00 20.54 89 PHE A O 1
ATOM 670 N N . VAL A 1 102 ? 16.333 9.277 -5.382 1.00 22.20 90 VAL A N 1
ATOM 671 C CA . VAL A 1 102 ? 14.917 9.391 -5.702 1.00 20.37 90 VAL A CA 1
ATOM 672 C C . VAL A 1 102 ? 14.383 8.174 -6.383 1.00 22.05 90 VAL A C 1
ATOM 673 O O . VAL A 1 102 ? 14.772 7.852 -7.480 1.00 25.00 90 VAL A O 1
ATOM 677 N N . GLU A 1 103 ? 13.475 7.482 -5.733 1.00 24.39 91 GLU A N 1
ATOM 678 C CA . GLU A 1 103 ? 12.967 6.227 -6.245 1.00 28.12 91 GLU A CA 1
ATOM 679 C C . GLU A 1 103 ? 11.603 6.377 -6.947 1.00 29.23 91 GLU A C 1
ATOM 680 O O . GLU A 1 103 ? 11.324 5.705 -7.942 1.00 30.72 91 GLU A O 1
ATOM 686 N N . GLU A 1 104 ? 10.754 7.237 -6.404 1.00 28.15 92 GLU A N 1
ATOM 687 C CA . GLU A 1 104 ? 9.397 7.451 -6.923 1.00 28.20 92 GLU A CA 1
ATOM 688 C C . GLU A 1 104 ? 8.999 8.929 -6.747 1.00 24.71 92 GLU A C 1
ATOM 689 O O . GLU A 1 104 ? 9.374 9.583 -5.764 1.00 23.05 92 GLU A O 1
ATOM 695 N N . ILE A 1 105 ? 8.239 9.445 -7.710 1.00 24.23 93 ILE A N 1
ATOM 696 C CA . ILE A 1 105 ? 7.609 10.771 -7.630 1.00 21.33 93 ILE A CA 1
ATOM 697 C C . ILE A 1 105 ? 6.134 10.574 -7.973 1.00 21.55 93 ILE A C 1
ATOM 698 O O . ILE A 1 105 ? 5.816 9.894 -8.939 1.00 22.91 93 ILE A O 1
ATOM 703 N N . ASP A 1 106 ? 5.242 11.142 -7.183 1.00 19.58 94 ASP A N 1
ATOM 704 C CA . ASP A 1 106 ? 3.807 11.076 -7.431 1.00 23.15 94 ASP A CA 1
ATOM 705 C C . ASP A 1 106 ? 3.256 12.464 -7.410 1.00 22.27 94 ASP A C 1
ATOM 706 O O . ASP A 1 106 ? 3.530 13.210 -6.474 1.00 22.67 94 ASP A O 1
ATOM 711 N N . TYR A 1 107 ? 2.479 12.803 -8.428 1.00 21.36 95 TYR A N 1
ATOM 712 C CA . TYR A 1 107 ? 1.825 14.114 -8.523 1.00 25.44 95 TYR A CA 1
ATOM 713 C C . TYR A 1 107 ? 0.528 14.008 -7.734 1.00 23.87 95 TYR A C 1
ATOM 714 O O . TYR A 1 107 ? -0.128 13.000 -7.796 1.00 27.15 95 TYR A O 1
ATOM 723 N N . LEU A 1 108 ? 0.209 14.982 -6.897 1.00 20.86 96 LEU A N 1
ATOM 724 C CA . LEU A 1 108 ? -1.022 14.888 -6.121 1.00 20.19 96 LEU A CA 1
ATOM 725 C C . LEU A 1 108 ? -2.181 15.404 -6.969 1.00 18.63 96 LEU A C 1
ATOM 726 O O . LEU A 1 108 ? -2.020 16.391 -7.667 1.00 21.33 96 LEU A O 1
ATOM 731 N N . ASP A 1 109 ? -3.349 14.776 -6.894 1.00 19.56 97 ASP A N 1
ATOM 732 C CA . ASP A 1 109 ? -4.551 15.380 -7.465 1.00 22.00 97 ASP A CA 1
ATOM 733 C C . ASP A 1 109 ? -5.055 16.574 -6.624 1.00 21.93 97 ASP A C 1
ATOM 734 O O . ASP A 1 109 ? -4.771 16.663 -5.442 1.00 19.58 97 ASP A O 1
ATOM 739 N N . SER A 1 110 ? -5.820 17.456 -7.259 1.00 21.26 98 SER A N 1
ATOM 740 C CA . SER A 1 110 ? -6.430 18.628 -6.645 1.00 24.57 98 SER A CA 1
ATOM 741 C C . SER A 1 110 ? -7.936 18.452 -6.602 1.00 22.87 98 SER A C 1
ATOM 742 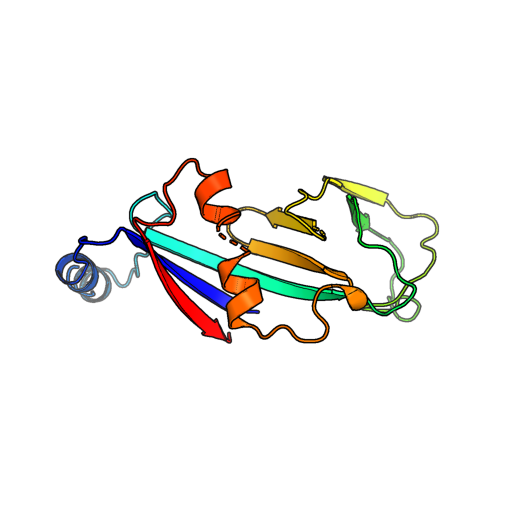O O . SER A 1 110 ? -8.512 18.068 -7.599 1.00 23.66 98 SER A O 1
ATOM 745 N N . TYR A 1 111 ? -8.568 18.684 -5.455 1.00 21.21 99 TYR A N 1
ATOM 746 C CA . TYR A 1 111 ? -10.046 18.714 -5.391 1.00 21.68 99 TYR A CA 1
ATOM 747 C C . TYR A 1 111 ? -10.425 19.857 -4.465 1.00 20.69 99 TYR A C 1
ATOM 748 O O . TYR A 1 111 ? -10.248 19.751 -3.269 1.00 20.81 99 TYR A O 1
ATOM 757 N N . GLY A 1 112 ? -10.871 20.970 -5.036 1.00 24.11 100 GLY A N 1
ATOM 758 C CA . GLY A 1 112 ? -10.949 22.241 -4.307 1.00 26.60 100 GLY A CA 1
ATOM 759 C C . GLY A 1 112 ? -9.584 22.692 -3.769 1.00 23.66 100 GLY A C 1
ATOM 760 O O . GLY A 1 112 ? -8.603 22.720 -4.504 1.00 25.72 100 GLY A O 1
ATOM 761 N N . ASP A 1 113 ? -9.528 22.997 -2.479 1.00 25.15 101 ASP A N 1
ATOM 762 C CA . ASP A 1 113 ? -8.264 23.281 -1.755 1.00 25.99 101 ASP A CA 1
ATOM 763 C C . ASP A 1 113 ? -7.479 22.060 -1.295 1.00 23.76 101 ASP A C 1
ATOM 764 O O . ASP A 1 113 ? -6.340 22.183 -0.782 1.00 25.71 101 ASP A O 1
ATOM 777 N N . LYS A 1 115 ? -5.339 18.583 -1.604 1.00 16.48 103 LYS A N 1
ATOM 778 C CA . LYS A 1 115 ? -4.430 17.748 -2.396 1.00 17.78 103 LYS A CA 1
ATOM 779 C C . LYS A 1 115 ? -4.487 16.296 -1.910 1.00 16.88 103 LYS A C 1
ATOM 780 O O . LYS A 1 115 ? -4.512 16.012 -0.743 1.00 19.72 103 LYS A O 1
ATOM 786 N N . ILE A 1 116 ? -4.480 15.382 -2.849 1.00 16.71 104 ILE A N 1
ATOM 787 C CA . ILE A 1 116 ? -4.791 13.986 -2.578 1.00 18.72 104 ILE A CA 1
ATOM 788 C C . ILE A 1 116 ? -3.716 13.130 -3.230 1.00 16.16 104 ILE A C 1
ATOM 789 O O . ILE A 1 116 ? -3.466 13.233 -4.440 1.00 17.31 104 ILE A O 1
ATOM 794 N N . LEU A 1 117 ? -3.102 12.309 -2.397 1.00 19.31 105 LEU A N 1
ATOM 795 C CA . LEU A 1 117 ? -2.143 11.289 -2.778 1.00 22.17 105 LEU A CA 1
ATOM 796 C C . LEU A 1 117 ? -2.830 9.930 -2.659 1.00 23.48 105 LEU A C 1
ATOM 797 O O . LEU A 1 117 ? -3.370 9.586 -1.616 1.00 25.24 105 LEU A O 1
ATOM 802 N N . SER A 1 118 ? -2.824 9.174 -3.738 1.00 23.63 106 SER A N 1
ATOM 803 C CA . SER A 1 118 ? -3.462 7.886 -3.756 1.00 29.56 106 SER A CA 1
ATOM 804 C C . SER A 1 118 ? -2.466 6.772 -4.014 1.00 31.25 106 SER A C 1
ATOM 805 O O . SER A 1 118 ? -1.692 6.820 -4.978 1.00 28.93 106 SER A O 1
ATOM 808 N N . GLU A 1 119 ? -2.533 5.742 -3.187 1.00 33.64 107 GLU A N 1
ATOM 809 C CA . GLU A 1 119 ? -1.846 4.496 -3.460 1.00 36.22 107 GLU A CA 1
ATOM 810 C C . GLU A 1 119 ? -2.826 3.338 -3.268 1.00 32.08 107 GLU A C 1
ATOM 811 O O . GLU A 1 119 ? -3.150 3.012 -2.161 1.00 29.34 107 GLU A O 1
ATOM 817 N N . LYS A 1 120 ? -3.273 2.714 -4.364 1.00 34.80 108 LYS A N 1
ATOM 818 C CA . LYS A 1 120 ? -4.358 1.712 -4.381 1.00 36.23 108 LYS A CA 1
ATOM 819 C C . LYS A 1 120 ? -5.596 2.113 -3.561 1.00 34.08 108 LYS A C 1
ATOM 820 O O . LYS A 1 120 ? -6.345 2.999 -3.997 1.00 33.82 108 LYS A O 1
ATOM 828 N N . ASN A 1 121 ? -5.804 1.488 -2.395 1.00 30.75 109 ASN A N 1
ATOM 829 C CA . ASN A 1 121 ? -6.958 1.808 -1.561 1.00 29.23 109 ASN A CA 1
ATOM 830 C C . ASN A 1 121 ? -6.619 2.706 -0.326 1.00 26.06 109 ASN A C 1
ATOM 831 O O . ASN A 1 121 ? -7.417 2.875 0.573 1.00 24.78 109 ASN A O 1
ATOM 840 N N . TRP A 1 122 ? -5.426 3.302 -0.336 1.00 26.44 110 TRP A N 1
ATOM 841 C CA . TRP A 1 122 ? -4.914 4.145 0.760 1.00 27.46 110 TRP A CA 1
ATOM 842 C C . TRP A 1 122 ? -4.777 5.581 0.249 1.00 24.55 110 TRP A C 1
ATOM 843 O O . TRP A 1 122 ? -4.127 5.806 -0.761 1.00 25.44 110 TRP A O 1
ATOM 854 N N . TYR A 1 123 ? -5.375 6.530 0.947 1.00 19.41 111 TYR A N 1
ATOM 855 C CA . TYR A 1 123 ? -5.410 7.908 0.483 1.00 20.94 111 TYR A CA 1
ATOM 856 C C . TYR A 1 123 ? -4.877 8.797 1.579 1.00 19.89 111 TYR A C 1
ATOM 857 O O . TYR A 1 123 ? -5.103 8.526 2.720 1.00 17.40 111 TYR A O 1
ATOM 866 N N . LYS A 1 124 ? -4.170 9.851 1.192 1.00 19.41 112 LYS A N 1
ATOM 867 C CA . LYS A 1 124 ? -3.697 10.878 2.124 1.00 20.50 112 LYS A CA 1
ATOM 868 C C . LYS A 1 124 ? -4.136 12.205 1.541 1.00 18.11 112 LYS A C 1
ATOM 869 O O . LYS A 1 124 ? -3.893 12.471 0.371 1.00 20.60 112 LYS A O 1
ATOM 875 N N . ILE A 1 125 ? -4.839 13.004 2.330 1.00 17.42 113 ILE A N 1
ATOM 876 C CA . ILE A 1 125 ? -5.230 14.308 1.899 1.00 21.12 113 ILE A CA 1
ATOM 877 C C . ILE A 1 125 ? -4.565 15.369 2.722 1.00 20.39 113 ILE A C 1
ATOM 878 O O . ILE A 1 125 ? -4.266 15.173 3.890 1.00 18.37 113 ILE A O 1
ATOM 883 N N . TYR A 1 126 ? -4.283 16.473 2.057 1.00 20.25 114 TYR A N 1
ATOM 884 C CA . TYR A 1 126 ? -3.550 17.593 2.625 1.00 18.94 114 TYR A CA 1
ATOM 885 C C . TYR A 1 126 ? -4.384 18.800 2.382 1.00 18.66 114 TYR A C 1
ATOM 886 O O . TYR A 1 126 ? -4.837 19.034 1.251 1.00 17.50 114 TYR A O 1
ATOM 895 N N . VAL A 1 127 ? -4.663 19.536 3.447 1.00 19.36 115 VAL A N 1
ATOM 896 C CA . VAL A 1 127 ? -5.473 20.719 3.337 1.00 18.34 115 VAL A CA 1
ATOM 897 C C . VAL A 1 127 ? -4.807 21.866 4.093 1.00 17.60 115 VAL A C 1
ATOM 898 O O . VAL A 1 127 ? -4.174 21.668 5.130 1.00 17.01 115 VAL A O 1
ATOM 902 N N . PRO A 1 128 ? -4.962 23.073 3.587 1.00 19.69 116 PRO A N 1
ATOM 903 C CA . PRO A 1 128 ? -4.385 24.224 4.261 1.00 19.91 116 PRO A CA 1
ATOM 904 C C . PRO A 1 128 ? -5.177 24.609 5.488 1.00 16.75 116 PRO A C 1
ATOM 905 O O . PRO A 1 128 ? -6.415 24.594 5.492 1.00 14.91 116 PRO A O 1
ATOM 909 N N . TYR A 1 129 ? -4.456 24.962 6.536 1.00 17.20 117 TYR A N 1
ATOM 910 C CA . TYR A 1 129 ? -5.083 25.381 7.769 1.00 19.69 117 TYR A CA 1
ATOM 911 C C . TYR A 1 129 ? -6.202 26.400 7.513 1.00 23.90 117 TYR A C 1
ATOM 912 O O . TYR A 1 129 ? -7.342 26.272 8.012 1.00 22.70 117 TYR A O 1
ATOM 921 N N . SER A 1 130 ? -5.849 27.407 6.729 1.00 21.18 118 SER A N 1
ATOM 922 C CA . SER A 1 130 ? -6.735 28.498 6.466 1.00 28.46 118 SER A CA 1
ATOM 923 C C . SER A 1 130 ? -8.089 28.055 5.844 1.00 27.81 118 SER A C 1
ATOM 924 O O . SER A 1 130 ? -9.096 28.710 6.079 1.00 28.32 118 SER A O 1
ATOM 927 N N . SER A 1 131 ? -8.095 26.968 5.064 1.00 25.15 119 SER A N 1
ATOM 928 C CA . SER A 1 131 ? -9.324 26.447 4.448 1.00 28.61 119 SER A CA 1
ATOM 929 C C . SER A 1 131 ? -10.255 25.566 5.326 1.00 28.94 119 SER A C 1
ATOM 930 O O . SER A 1 131 ? -11.433 25.399 5.017 1.00 29.01 119 SER A O 1
ATOM 933 N N . VAL A 1 132 ? -9.723 24.971 6.377 1.00 26.97 120 VAL A N 1
ATOM 934 C CA . VAL A 1 132 ? -10.485 23.970 7.141 1.00 30.58 120 VAL A CA 1
ATOM 935 C C . VAL A 1 132 ? -10.559 24.343 8.612 1.00 32.78 120 VAL A C 1
ATOM 936 O O . VAL A 1 132 ? -10.760 23.453 9.431 1.00 35.32 120 VAL A O 1
ATOM 940 N N . LYS A 1 133 ? -10.413 25.652 8.904 1.00 33.09 121 LYS A N 1
ATOM 941 C CA . LYS A 1 133 ? -10.294 26.198 10.264 1.00 34.52 121 LYS A CA 1
ATOM 942 C C . LYS A 1 133 ? -11.523 25.855 11.113 1.00 32.66 121 LYS A C 1
ATOM 943 O O . LYS A 1 133 ? -11.411 25.580 12.305 1.00 33.17 121 LYS A O 1
ATOM 949 N N . LYS A 1 134 ? -12.688 25.928 10.493 1.00 29.64 122 LYS A N 1
ATOM 950 C CA . LYS A 1 134 ? -13.933 25.676 11.184 1.00 32.18 122 LYS A CA 1
ATOM 951 C C . LYS A 1 134 ? -14.603 24.423 10.637 1.00 32.36 122 LYS A C 1
ATOM 952 O O . LYS A 1 134 ? -15.809 24.303 10.749 1.00 36.18 122 LYS A O 1
ATOM 960 N N . LYS A 1 135 ? -13.832 23.492 10.057 1.00 30.12 123 LYS A N 1
ATOM 961 C CA . LYS A 1 135 ? -14.399 22.242 9.527 1.00 28.15 123 LYS A CA 1
ATOM 962 C C . LYS A 1 135 ? -14.158 21.017 10.429 1.00 25.82 123 LYS A C 1
ATOM 963 O O . LYS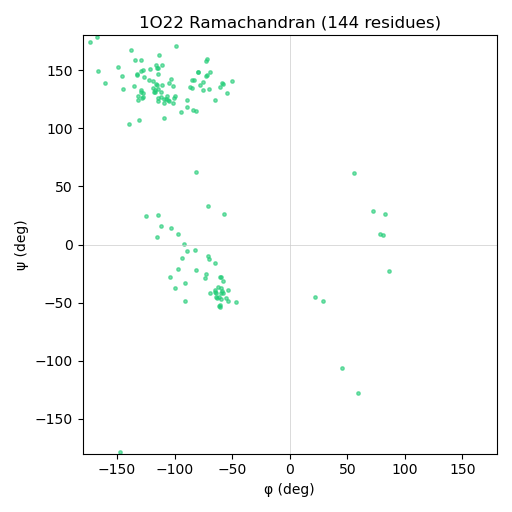 A 1 135 ? -13.100 20.862 11.047 1.00 25.18 123 LYS A O 1
ATOM 969 N N . ASN A 1 136 ? -15.157 20.145 10.492 1.00 20.93 124 ASN A N 1
ATOM 970 C CA . ASN A 1 136 ? -15.067 18.904 11.270 1.00 17.10 124 ASN A CA 1
ATOM 971 C C . ASN A 1 136 ? -14.723 17.719 10.363 1.00 18.27 124 ASN A C 1
ATOM 972 O O . ASN A 1 136 ? -14.687 17.828 9.133 1.00 19.51 124 ASN A O 1
ATOM 977 N N . ARG A 1 137 ? -14.430 16.590 10.969 1.00 18.44 125 ARG A N 1
ATOM 978 C CA . ARG A 1 137 ? -14.111 15.381 10.221 1.00 21.71 125 ARG A CA 1
ATOM 979 C C . ARG A 1 137 ? -15.168 14.981 9.188 1.00 21.58 125 ARG A C 1
ATOM 980 O O . ARG A 1 137 ? -14.806 14.555 8.080 1.00 22.91 125 ARG A O 1
ATOM 988 N N . ASN A 1 138 ? -16.444 15.144 9.536 1.00 21.70 126 ASN A N 1
ATOM 989 C CA . ASN A 1 138 ? -17.573 14.792 8.654 1.00 23.40 126 ASN A CA 1
ATOM 990 C C . ASN A 1 138 ? -17.543 15.545 7.356 1.00 20.48 126 ASN A C 1
ATOM 991 O O . ASN A 1 138 ? -17.732 14.960 6.299 1.00 20.63 126 ASN A O 1
ATOM 996 N N . GLU A 1 139 ? -17.322 16.851 7.439 1.00 20.29 127 GLU A N 1
ATOM 997 C CA . GLU A 1 139 ? -17.290 17.715 6.273 1.00 21.36 127 GLU A CA 1
ATOM 998 C C . GLU A 1 139 ? -16.140 17.357 5.331 1.00 21.39 127 GLU A C 1
ATOM 999 O O . GLU A 1 139 ? -16.340 17.272 4.127 1.00 20.22 127 GLU A O 1
ATOM 1005 N N . LEU A 1 140 ? -14.961 17.138 5.899 1.00 21.70 128 LEU A N 1
ATOM 1006 C CA . LEU A 1 140 ? -13.801 16.691 5.139 1.00 19.54 128 LEU A CA 1
ATOM 1007 C C . LEU A 1 140 ? -14.011 15.348 4.459 1.00 18.51 128 LEU A C 1
ATOM 1008 O O . LEU A 1 140 ? -13.723 15.195 3.281 1.00 17.59 128 LEU A O 1
ATOM 1016 N N . VAL A 1 141 ? -14.429 14.366 5.224 1.00 21.61 129 VAL A N 1
ATOM 1017 C CA . VAL A 1 141 ? -14.693 13.034 4.681 1.00 19.18 129 VAL A CA 1
ATOM 1018 C C . VAL A 1 141 ? -15.742 13.103 3.570 1.00 20.30 129 VAL A C 1
ATOM 1019 O O . VAL A 1 141 ? -15.571 12.455 2.538 1.00 18.06 129 VAL A O 1
ATOM 1023 N N . GLU A 1 142 ? -16.795 13.892 3.750 1.00 21.14 130 GLU A N 1
ATOM 1024 C CA . GLU A 1 142 ? -17.826 13.946 2.726 1.00 22.56 130 GLU A CA 1
ATOM 1025 C C . GLU A 1 142 ? -17.291 14.540 1.428 1.00 21.71 130 GLU A C 1
ATOM 1026 O O . GLU A 1 142 ? -17.642 14.060 0.335 1.00 19.83 130 GLU A O 1
ATOM 1037 N N . GLU A 1 143 ? -16.444 15.568 1.533 1.00 20.61 131 GLU A N 1
ATOM 1038 C CA . GLU A 1 143 ? -15.790 16.117 0.328 1.00 21.89 131 GLU A CA 1
ATOM 1039 C C . GLU A 1 143 ? -14.887 15.074 -0.310 1.00 19.81 131 GLU A C 1
ATOM 1040 O O . GLU A 1 143 ? -14.849 14.956 -1.520 1.00 18.11 131 GLU A O 1
ATOM 1046 N N . PHE A 1 144 ? -14.089 14.389 0.502 1.00 19.40 132 PHE A N 1
ATOM 1047 C CA . PHE A 1 144 ? -13.206 13.371 -0.020 1.00 18.42 132 PHE A CA 1
ATOM 1048 C C . PHE A 1 144 ? -13.989 12.286 -0.784 1.00 18.71 132 PHE A C 1
ATOM 1049 O O . PHE A 1 144 ? -13.535 11.838 -1.836 1.00 17.33 132 PHE A O 1
ATOM 1065 N N . LYS A 1 146 ? -16.900 12.496 -2.318 1.00 20.24 134 LYS A N 1
ATOM 1066 C CA . LYS A 1 146 ? -17.325 13.001 -3.623 1.00 23.26 134 LYS A CA 1
ATOM 1067 C C . LYS A 1 146 ? -16.198 12.874 -4.633 1.00 20.58 134 LYS A C 1
ATOM 1068 O O . LYS A 1 146 ? -16.424 12.420 -5.733 1.00 20.69 134 LYS A O 1
ATOM 1074 N N . TYR A 1 147 ? -14.996 13.321 -4.257 1.00 17.97 135 TYR A N 1
ATOM 1075 C CA . TYR A 1 147 ? -13.805 13.120 -5.059 1.00 18.44 135 TYR A CA 1
ATOM 1076 C C . TYR A 1 147 ? -13.596 11.648 -5.421 1.00 18.74 135 TYR A C 1
ATOM 1077 O O . TYR A 1 147 ? -13.337 11.322 -6.597 1.00 15.93 135 TYR A O 1
ATOM 1086 N N . PHE A 1 148 ? -13.690 10.781 -4.421 1.00 18.06 136 PHE A N 1
ATOM 1087 C CA . PHE A 1 148 ? -13.444 9.357 -4.590 1.00 19.91 136 PHE A CA 1
ATOM 1088 C C . PHE A 1 148 ? -14.421 8.709 -5.601 1.00 18.14 136 PHE A C 1
ATOM 1089 O O . PHE A 1 148 ? -14.016 8.086 -6.567 1.00 18.71 136 PHE A O 1
ATOM 1097 N N . PHE A 1 149 ? -15.709 8.893 -5.390 1.00 19.91 137 PHE A N 1
ATOM 1098 C CA . PHE A 1 149 ? -16.707 8.342 -6.307 1.00 21.15 137 PHE A CA 1
ATOM 1099 C C . PHE A 1 149 ? -16.539 8.916 -7.707 1.00 22.03 137 PHE A C 1
ATOM 1100 O O . PHE A 1 149 ? -16.543 8.178 -8.668 1.00 22.64 137 PHE A O 1
ATOM 1108 N N . GLU A 1 150 ? -16.352 10.222 -7.819 1.00 23.74 138 GLU A N 1
ATOM 1109 C CA . GLU A 1 150 ? -16.171 10.827 -9.135 1.00 24.75 138 GLU A CA 1
ATOM 1110 C C . GLU A 1 150 ? -14.909 10.301 -9.854 1.00 25.97 138 GLU A C 1
ATOM 1111 O O . GLU A 1 150 ? -14.937 10.061 -11.068 1.00 22.21 138 GLU A O 1
ATOM 1117 N N . SER A 1 151 ? -13.844 10.058 -9.104 1.00 23.17 139 SER A N 1
ATOM 1118 C CA . SER A 1 151 ? -12.616 9.460 -9.634 1.00 24.30 139 SER A CA 1
ATOM 1119 C C . SER A 1 151 ? -12.828 8.056 -10.234 1.00 26.11 139 SER A C 1
ATOM 1120 O O . SER A 1 151 ? -12.066 7.621 -11.120 1.00 24.09 139 SER A O 1
ATOM 1123 N N . LYS A 1 152 ? -13.833 7.342 -9.734 1.00 25.43 140 LYS A N 1
ATOM 1124 C CA . LYS A 1 152 ? -14.134 5.991 -10.195 1.00 25.89 140 LYS A CA 1
ATOM 1125 C C . LYS A 1 152 ? -15.172 5.975 -11.296 1.00 24.51 140 LYS A C 1
ATOM 1126 O O . LYS A 1 152 ? -15.420 4.928 -11.892 1.00 29.59 140 LYS A O 1
ATOM 1132 N N . GLY A 1 153 ? -15.815 7.114 -11.514 1.00 23.35 141 GLY A N 1
ATOM 1133 C CA . GLY A 1 153 ? -16.892 7.244 -12.459 1.00 23.49 141 GLY A CA 1
ATOM 1134 C C . GLY A 1 153 ? -18.207 6.798 -11.888 1.00 23.83 141 GLY A C 1
ATOM 1135 O O . GLY A 1 153 ? -19.045 6.392 -12.616 1.00 20.42 141 GLY A O 1
ATOM 1136 N N . TRP A 1 154 ? -18.391 6.864 -10.576 1.00 25.13 142 TRP A N 1
ATOM 1137 C CA . TRP A 1 154 ? -19.615 6.382 -9.949 1.00 25.38 142 TRP A CA 1
ATOM 1138 C C . TRP A 1 154 ? -20.388 7.564 -9.428 1.00 24.38 142 TRP A C 1
ATOM 1139 O O . TRP A 1 154 ? -19.803 8.576 -9.157 1.00 24.41 142 TRP A O 1
ATOM 1150 N N . ASN A 1 155 ? -21.704 7.423 -9.298 1.00 23.89 143 ASN A N 1
ATOM 1151 C CA . ASN A 1 155 ? -22.576 8.459 -8.755 1.00 25.51 143 ASN A CA 1
ATOM 1152 C C . ASN A 1 155 ? -22.606 8.409 -7.214 1.00 24.21 143 ASN A C 1
ATOM 1153 O O . ASN A 1 155 ? -23.083 7.431 -6.625 1.00 20.74 143 ASN A O 1
ATOM 1158 N N . PRO A 1 156 ? -22.118 9.463 -6.559 1.00 25.51 144 PRO A N 1
ATOM 1159 C CA . PRO A 1 156 ? -22.050 9.482 -5.090 1.00 25.36 144 PRO A CA 1
ATOM 1160 C C . PRO A 1 156 ? -23.401 9.325 -4.402 1.00 27.47 144 PRO A C 1
ATOM 1161 O O . PRO A 1 156 ? -23.434 8.833 -3.292 1.00 32.26 144 PRO A O 1
ATOM 1165 N N . GLY A 1 157 ? -24.490 9.736 -5.046 1.00 26.17 145 GLY A N 1
ATOM 1166 C CA . GLY A 1 157 ? -25.828 9.623 -4.496 1.00 25.44 145 GLY A CA 1
ATOM 1167 C C . GLY A 1 157 ? -26.356 8.193 -4.433 1.00 26.04 145 GLY A C 1
ATOM 1168 O O . GLY A 1 157 ? -27.402 7.953 -3.821 1.00 27.60 145 GLY A O 1
ATOM 1169 N N . GLU A 1 158 ? -25.637 7.254 -5.060 1.00 22.92 146 GLU A N 1
ATOM 1170 C CA . GLU A 1 158 ? -25.988 5.843 -5.057 1.00 21.38 146 GLU A CA 1
ATOM 1171 C C . GLU A 1 158 ? -25.252 5.014 -4.016 1.00 18.56 146 GLU A C 1
ATOM 1172 O O . GLU A 1 158 ? -25.351 3.802 -4.031 1.00 22.92 146 GLU A O 1
ATOM 1178 N N . TYR A 1 159 ? -24.524 5.665 -3.125 1.00 19.07 147 TYR A N 1
ATOM 1179 C CA . TYR A 1 159 ? -23.728 5.022 -2.076 1.00 20.91 147 TYR A CA 1
ATOM 1180 C C . TYR A 1 159 ? -24.006 5.548 -0.679 1.00 22.02 147 TYR A C 1
ATOM 1181 O O . TYR A 1 159 ? -24.366 6.708 -0.493 1.00 20.58 147 TYR A O 1
ATOM 1190 N N . THR A 1 160 ? -23.833 4.664 0.292 1.00 23.16 148 THR A N 1
ATOM 1191 C CA . THR A 1 160 ? -23.626 5.046 1.671 1.00 22.05 148 THR A CA 1
ATOM 1192 C C . THR A 1 160 ? -22.210 4.634 2.064 1.00 21.55 148 THR A C 1
ATOM 1193 O O . THR A 1 160 ? -21.554 3.824 1.382 1.00 20.66 148 THR A O 1
ATOM 1197 N N . PHE A 1 161 ? -21.716 5.197 3.148 1.00 19.06 149 PHE A N 1
ATOM 1198 C CA . PHE A 1 161 ? -20.404 4.786 3.673 1.00 19.29 149 PHE A CA 1
ATOM 1199 C C . PHE A 1 161 ? -20.355 4.929 5.193 1.00 21.75 149 PHE A C 1
ATOM 1200 O O . PHE A 1 161 ? -21.097 5.719 5.758 1.00 22.70 149 PHE A O 1
ATOM 1208 N N . SER A 1 162 ? -19.533 4.124 5.856 1.00 22.11 150 SER A N 1
ATOM 1209 C CA . SER A 1 162 ? -19.251 4.316 7.286 1.00 24.69 150 SER A CA 1
ATOM 1210 C C . SER A 1 162 ? -17.760 4.518 7.536 1.00 25.97 150 SER A C 1
ATOM 1211 O O . SER A 1 162 ? -16.899 3.991 6.807 1.00 21.19 150 SER A O 1
ATOM 1214 N N . VAL A 1 163 ? -17.480 5.263 8.604 1.00 25.73 151 VAL A N 1
ATOM 1215 C CA . VAL A 1 163 ? -16.138 5.635 8.987 1.00 27.75 151 VAL A CA 1
ATOM 1216 C C . VAL A 1 163 ? -15.814 5.018 10.354 1.00 29.01 151 VAL A C 1
ATOM 1217 O O . VAL A 1 163 ? -16.658 5.006 11.237 1.00 30.76 151 VAL A O 1
ATOM 1221 N N . GLN A 1 164 ? -14.597 4.501 10.501 1.00 27.81 152 GLN A N 1
ATOM 1222 C CA . GLN A 1 164 ? -14.099 3.924 11.755 1.00 30.75 152 GLN A CA 1
ATOM 1223 C C . GLN A 1 164 ? -12.684 4.458 11.970 1.00 31.04 152 GLN A C 1
ATOM 1224 O O . GLN A 1 164 ? -11.895 4.530 11.047 1.00 29.31 152 GLN A O 1
ATOM 1227 N N . GLU A 1 165 ? -12.363 4.864 13.181 1.00 32.28 153 GLU A N 1
ATOM 1228 C CA . GLU A 1 165 ? -10.996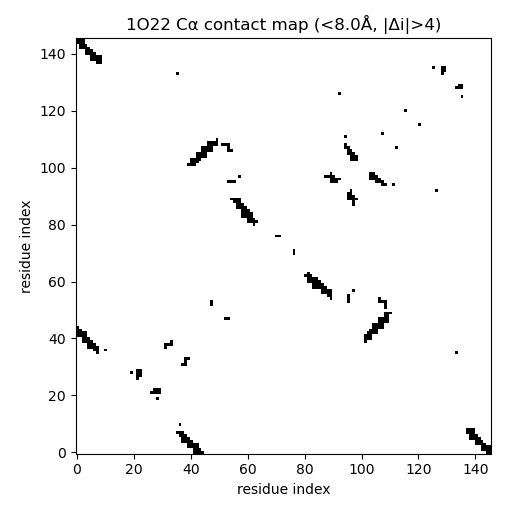 5.231 13.525 1.00 34.68 153 GLU A CA 1
ATOM 1229 C C . GLU A 1 165 ? -10.287 3.895 13.712 1.00 35.70 153 GLU A C 1
ATOM 1230 O O . GLU A 1 165 ? -10.875 2.962 14.262 1.00 35.32 153 GLU A O 1
ATOM 1236 N N . ILE A 1 166 ? -9.071 3.770 13.203 1.00 37.15 154 ILE A N 1
ATOM 1237 C CA . ILE A 1 166 ? -8.297 2.527 13.334 1.00 39.60 154 ILE A CA 1
ATOM 1238 C C . ILE A 1 166 ? -6.886 2.845 13.827 1.00 41.37 154 ILE A C 1
ATOM 1239 O O . ILE A 1 166 ? -6.539 2.478 14.945 1.00 43.88 154 ILE A O 1
#